Protein AF-A0A520RBL8-F1 (afdb_monomer_lite)

pLDDT: mean 83.92, std 12.26, range [58.19, 95.94]

Radius of gyration: 16.7 Å; chains: 1; bounding box: 46×26×43 Å

Secondary structure (DSSP, 8-state):
--HHHHHHHHHHHHHHHHHH-TT----HHHHHHHHHHHHHHHHTTGGGSS--TT----PPPPPHHHHHHHHHHHHHHHHHHHTHHHHHHHHHTT-SS---

Structure (mmCIF, N/CA/C/O backbone):
data_AF-A0A520RBL8-F1
#
_entry.id   AF-A0A520RBL8-F1
#
loop_
_atom_site.group_PDB
_atom_site.id
_atom_site.type_symbol
_atom_site.label_atom_id
_atom_site.label_alt_id
_atom_site.label_comp_id
_atom_site.label_asym_id
_atom_site.label_entity_id
_atom_site.label_seq_id
_atom_site.pdbx_PDB_ins_code
_atom_site.Cartn_x
_atom_site.Cartn_y
_atom_site.Cartn_z
_atom_site.occupancy
_atom_site.B_iso_or_equiv
_atom_site.auth_seq_id
_atom_site.auth_comp_id
_atom_site.auth_asym_id
_atom_site.auth_atom_id
_atom_site.pdbx_PDB_model_num
ATOM 1 N N . MET A 1 1 ? -1.452 -12.370 -15.753 1.00 62.81 1 MET A N 1
ATOM 2 C CA . MET A 1 1 ? -2.515 -11.947 -14.810 1.00 62.81 1 MET A CA 1
ATOM 3 C C . MET A 1 1 ? -3.236 -10.730 -15.384 1.00 62.81 1 MET A C 1
ATOM 5 O O . MET A 1 1 ? -2.686 -10.095 -16.270 1.00 62.81 1 MET A O 1
ATOM 9 N N . GLY A 1 2 ? -4.463 -10.420 -14.952 1.00 85.56 2 GLY A N 1
ATOM 10 C CA . GLY A 1 2 ? -5.177 -9.230 -15.439 1.00 85.56 2 GLY A CA 1
ATOM 11 C C . GLY A 1 2 ? -4.605 -7.930 -14.860 1.00 85.56 2 GLY A C 1
ATOM 12 O O . GLY A 1 2 ? -4.272 -7.892 -13.678 1.00 85.56 2 GLY A O 1
ATOM 13 N N . LEU A 1 3 ? -4.566 -6.863 -15.665 1.00 89.75 3 LEU A N 1
ATOM 14 C CA . LEU A 1 3 ? -3.964 -5.559 -15.332 1.00 89.75 3 LEU A CA 1
ATOM 15 C C . LEU A 1 3 ? -4.390 -5.004 -13.960 1.00 89.75 3 LEU A C 1
ATOM 17 O O . LEU A 1 3 ? -3.561 -4.566 -13.171 1.00 89.75 3 LEU A O 1
ATOM 21 N N . ARG A 1 4 ? -5.686 -5.087 -13.630 1.00 91.12 4 ARG A N 1
ATOM 22 C CA . ARG A 1 4 ? -6.218 -4.595 -12.345 1.00 91.12 4 ARG A CA 1
ATOM 23 C C . ARG A 1 4 ? -5.780 -5.422 -11.142 1.00 91.12 4 ARG A C 1
ATOM 25 O O . ARG A 1 4 ? -5.706 -4.890 -10.042 1.00 91.12 4 ARG A O 1
ATOM 32 N N . ARG A 1 5 ? -5.566 -6.727 -11.321 1.00 93.12 5 ARG A N 1
ATOM 33 C CA . ARG A 1 5 ? -5.119 -7.600 -10.230 1.00 93.12 5 ARG A CA 1
ATOM 34 C C . ARG A 1 5 ? -3.691 -7.238 -9.845 1.00 93.12 5 ARG A C 1
ATOM 36 O O . ARG A 1 5 ? -3.432 -6.970 -8.682 1.00 93.12 5 ARG A O 1
ATOM 43 N N . GLU A 1 6 ? -2.826 -7.143 -10.843 1.00 92.00 6 GLU A N 1
ATOM 44 C CA . GLU A 1 6 ? -1.425 -6.768 -10.677 1.00 92.00 6 GLU A CA 1
ATOM 45 C C . GLU A 1 6 ? -1.275 -5.371 -10.066 1.00 92.00 6 GLU A C 1
ATOM 47 O O . GLU A 1 6 ? -0.554 -5.200 -9.091 1.00 92.00 6 GLU A O 1
ATOM 52 N N . ALA A 1 7 ? -2.045 -4.387 -10.538 1.00 93.62 7 ALA A N 1
ATOM 53 C CA . ALA A 1 7 ? -2.008 -3.044 -9.965 1.00 93.62 7 ALA A CA 1
ATOM 54 C C . ALA A 1 7 ? -2.451 -2.998 -8.486 1.00 93.62 7 ALA A C 1
ATOM 56 O O . ALA A 1 7 ? -1.873 -2.256 -7.695 1.00 93.62 7 ALA A O 1
ATOM 57 N N . ARG A 1 8 ? -3.427 -3.823 -8.075 1.00 95.69 8 ARG A N 1
ATOM 58 C CA . ARG A 1 8 ? -3.796 -3.960 -6.651 1.00 95.69 8 ARG A CA 1
ATOM 59 C C . ARG A 1 8 ? -2.696 -4.626 -5.833 1.00 95.69 8 ARG A C 1
ATOM 61 O O . ARG A 1 8 ? -2.437 -4.188 -4.720 1.00 95.69 8 ARG A O 1
ATOM 68 N N . GLU A 1 9 ? -2.062 -5.667 -6.367 1.00 95.25 9 GLU A N 1
ATOM 69 C CA . GLU A 1 9 ? -0.943 -6.344 -5.702 1.00 95.25 9 GLU A CA 1
ATOM 70 C C . GLU A 1 9 ? 0.224 -5.364 -5.476 1.00 95.25 9 GLU A C 1
ATOM 72 O O . GLU A 1 9 ? 0.728 -5.274 -4.358 1.00 95.25 9 GLU A O 1
ATOM 77 N N . ARG A 1 10 ? 0.571 -4.543 -6.481 1.00 94.31 10 ARG A N 1
ATOM 78 C CA . ARG A 1 10 ? 1.574 -3.467 -6.350 1.00 94.31 10 ARG A CA 1
ATOM 79 C C . ARG A 1 10 ? 1.177 -2.419 -5.308 1.00 94.31 10 ARG A C 1
ATOM 81 O O . ARG A 1 10 ? 2.007 -2.028 -4.494 1.00 94.31 10 ARG A O 1
ATOM 88 N N . ALA A 1 11 ? -0.088 -2.000 -5.287 1.00 95.44 11 ALA A N 1
ATOM 89 C CA . ALA A 1 11 ? -0.572 -1.042 -4.295 1.00 95.44 11 ALA A CA 1
ATOM 90 C C . ALA A 1 11 ? -0.453 -1.571 -2.857 1.00 95.44 11 ALA A C 1
ATOM 92 O O . ALA A 1 11 ? -0.015 -0.842 -1.972 1.00 95.44 11 ALA A O 1
ATOM 93 N N . VAL A 1 12 ? -0.789 -2.844 -2.623 1.00 95.94 12 VAL A N 1
ATOM 94 C CA . VAL A 1 12 ? -0.640 -3.479 -1.302 1.00 95.94 12 VAL A CA 1
ATOM 95 C C . VAL A 1 12 ? 0.832 -3.576 -0.897 1.00 95.94 12 VAL A C 1
ATOM 97 O O . VAL A 1 12 ? 1.161 -3.263 0.244 1.00 95.94 12 VAL A O 1
ATOM 100 N N . GLN A 1 13 ? 1.719 -3.954 -1.825 1.00 94.44 13 GLN A N 1
ATOM 101 C CA . GLN A 1 13 ? 3.167 -3.998 -1.581 1.00 94.44 13 GLN A CA 1
ATOM 102 C C . GLN A 1 13 ? 3.706 -2.628 -1.148 1.00 94.44 13 GLN A C 1
ATOM 104 O O . GLN A 1 13 ? 4.408 -2.540 -0.141 1.00 94.44 13 GLN A O 1
ATOM 109 N N . PHE A 1 14 ? 3.323 -1.562 -1.859 1.00 94.19 14 PHE A N 1
ATOM 110 C CA . PHE A 1 14 ? 3.723 -0.202 -1.508 1.00 94.19 14 PHE A CA 1
ATOM 111 C C . PHE A 1 14 ? 3.196 0.220 -0.133 1.00 94.19 14 PHE A C 1
ATOM 113 O O . PHE A 1 14 ? 3.972 0.688 0.693 1.00 94.19 14 PHE A O 1
ATOM 120 N N . LEU A 1 15 ? 1.896 0.041 0.133 1.00 93.25 15 LEU A N 1
ATOM 121 C CA . LEU A 1 15 ? 1.285 0.445 1.405 1.00 93.25 15 LEU A CA 1
ATOM 122 C C . LEU A 1 15 ? 1.926 -0.268 2.599 1.00 93.25 15 LEU A C 1
ATOM 124 O O . LEU A 1 15 ? 2.161 0.362 3.624 1.00 93.25 15 LEU A O 1
ATOM 128 N N . PHE A 1 16 ? 2.258 -1.552 2.451 1.00 93.06 16 PHE A N 1
ATOM 129 C CA . PHE A 1 16 ? 2.962 -2.315 3.478 1.00 93.06 16 PHE A CA 1
ATOM 130 C C . PHE A 1 16 ? 4.367 -1.762 3.747 1.00 93.06 16 PHE A C 1
ATOM 132 O O . PHE A 1 16 ? 4.726 -1.514 4.895 1.00 93.06 16 PHE A O 1
ATOM 139 N N . GLN A 1 17 ? 5.157 -1.522 2.694 1.00 90.75 17 GLN A N 1
ATOM 140 C CA . GLN A 1 17 ? 6.482 -0.915 2.840 1.00 90.75 17 GLN A CA 1
ATOM 141 C C . GLN A 1 17 ? 6.391 0.479 3.474 1.00 90.75 17 GLN A C 1
ATOM 143 O O . GLN A 1 17 ? 7.217 0.818 4.319 1.00 90.75 17 GLN A O 1
ATOM 148 N N . TYR A 1 18 ? 5.404 1.278 3.069 1.00 89.50 18 TYR A N 1
ATOM 149 C CA . TYR A 1 18 ? 5.194 2.630 3.576 1.00 89.50 18 TYR A CA 1
ATOM 150 C C . TYR A 1 18 ? 4.850 2.633 5.072 1.00 89.50 18 TYR A C 1
ATOM 152 O O . TYR A 1 18 ? 5.384 3.443 5.822 1.00 89.50 18 TYR A O 1
ATOM 160 N N . ASP A 1 19 ? 4.020 1.692 5.525 1.00 89.00 19 ASP A N 1
ATOM 161 C CA . ASP A 1 19 ? 3.631 1.569 6.934 1.00 89.00 19 ASP A CA 1
ATOM 162 C C . ASP A 1 19 ? 4.788 1.082 7.828 1.00 89.00 19 ASP A C 1
ATOM 164 O O . ASP A 1 19 ? 4.953 1.558 8.949 1.00 89.00 19 ASP A O 1
ATOM 168 N N . LEU A 1 20 ? 5.650 0.193 7.315 1.00 89.56 20 LEU A N 1
ATOM 169 C CA . LEU A 1 20 ? 6.833 -0.296 8.038 1.00 89.56 20 LEU A CA 1
ATOM 170 C C . LEU A 1 20 ? 7.988 0.712 8.125 1.00 89.56 20 LEU A C 1
ATOM 172 O O . LEU A 1 20 ? 8.887 0.528 8.945 1.00 89.56 20 LEU A O 1
ATOM 176 N N . ASN A 1 21 ? 7.982 1.765 7.302 1.00 84.88 21 ASN A N 1
ATOM 177 C CA . ASN A 1 21 ? 9.039 2.779 7.264 1.00 84.88 21 ASN A CA 1
ATOM 178 C C . ASN A 1 21 ? 8.499 4.183 7.611 1.00 84.88 21 ASN A C 1
ATOM 180 O O . ASN A 1 21 ? 8.606 5.100 6.796 1.00 84.88 21 ASN A O 1
ATOM 184 N N . PRO A 1 22 ? 7.954 4.398 8.827 1.00 71.50 22 PRO A N 1
ATOM 185 C CA . PRO A 1 22 ? 7.292 5.652 9.199 1.00 71.50 22 PRO A CA 1
ATOM 186 C C . PRO A 1 22 ? 8.255 6.838 9.399 1.00 71.50 22 PRO A C 1
ATOM 188 O O . PRO A 1 22 ? 7.812 7.980 9.461 1.00 71.50 22 PRO A O 1
ATOM 191 N N . GLY A 1 23 ? 9.562 6.579 9.543 1.00 60.75 23 GLY A N 1
ATOM 192 C CA . GLY A 1 23 ? 10.583 7.586 9.865 1.00 60.75 23 GLY A CA 1
ATOM 193 C C . GLY A 1 23 ? 11.130 8.373 8.671 1.00 60.75 23 GLY A C 1
ATOM 194 O O . GLY A 1 23 ? 11.869 9.334 8.870 1.00 60.75 23 GLY A O 1
ATOM 195 N N . GLU A 1 24 ? 10.781 7.996 7.441 1.00 58.19 24 GLU A N 1
ATOM 196 C CA . GLU A 1 24 ? 11.103 8.798 6.265 1.00 58.19 24 GLU A CA 1
ATOM 197 C C . GLU A 1 24 ? 9.894 9.653 5.890 1.00 58.19 24 GLU A C 1
ATOM 199 O O . GLU A 1 24 ? 9.086 9.292 5.037 1.00 58.19 24 GLU A O 1
ATOM 204 N N . GLU A 1 25 ? 9.778 10.828 6.512 1.00 62.53 25 GLU A N 1
ATOM 205 C CA . GLU A 1 25 ? 8.959 11.913 5.971 1.00 62.53 25 GLU A CA 1
ATOM 206 C C . GLU A 1 25 ? 9.630 12.405 4.677 1.00 62.53 25 GLU A C 1
ATOM 208 O O . GLU A 1 25 ? 10.371 13.385 4.634 1.00 62.53 25 GLU A O 1
ATOM 213 N N . LYS A 1 26 ? 9.464 11.625 3.612 1.00 63.44 26 LYS A N 1
ATOM 214 C CA . LYS A 1 26 ? 9.946 11.914 2.270 1.00 63.44 26 LYS A CA 1
ATOM 215 C C . LYS A 1 26 ? 8.762 11.745 1.340 1.00 63.44 26 LYS A C 1
ATOM 217 O O . LYS A 1 26 ? 8.091 10.719 1.343 1.00 63.44 26 LYS A O 1
ATOM 222 N N . ASP A 1 27 ? 8.482 12.825 0.629 1.00 82.19 27 ASP A N 1
ATOM 223 C CA . ASP A 1 27 ? 7.481 12.993 -0.417 1.00 82.19 27 ASP A CA 1
ATOM 224 C C . ASP A 1 27 ? 6.946 11.671 -1.012 1.00 82.19 27 ASP A C 1
ATOM 226 O O . ASP A 1 27 ? 7.702 10.851 -1.542 1.00 82.19 27 ASP A O 1
ATOM 230 N N . LEU A 1 28 ? 5.620 11.481 -0.962 1.00 86.00 28 LEU A N 1
ATOM 231 C CA . LEU A 1 28 ? 4.930 10.334 -1.562 1.00 86.00 28 LEU A CA 1
ATOM 232 C C . LEU A 1 28 ? 5.371 10.109 -3.016 1.00 86.00 28 LEU A C 1
ATOM 234 O O . LEU A 1 28 ? 5.517 8.964 -3.440 1.00 86.00 28 LEU A O 1
ATOM 238 N N . ALA A 1 29 ? 5.626 11.181 -3.771 1.00 87.06 29 ALA A N 1
ATOM 239 C CA . ALA A 1 29 ? 6.106 11.087 -5.143 1.00 87.06 29 ALA A CA 1
ATOM 240 C C . ALA A 1 29 ? 7.510 10.468 -5.229 1.00 87.06 29 ALA A C 1
ATOM 242 O O . ALA A 1 29 ? 7.765 9.644 -6.110 1.00 87.06 29 ALA A O 1
ATOM 243 N N . VAL A 1 30 ? 8.412 10.816 -4.308 1.00 88.19 30 VAL A N 1
ATOM 244 C CA . VAL A 1 30 ? 9.765 10.243 -4.233 1.00 88.19 30 VAL A CA 1
ATOM 245 C C . VAL A 1 30 ? 9.688 8.756 -3.894 1.00 88.19 30 VAL A C 1
ATOM 247 O O . VAL A 1 30 ? 10.276 7.941 -4.607 1.00 88.19 30 VAL A O 1
ATOM 250 N N . ASN A 1 31 ? 8.887 8.387 -2.893 1.00 89.12 31 ASN A N 1
ATOM 251 C CA . ASN A 1 31 ? 8.708 6.990 -2.492 1.00 89.12 31 ASN A CA 1
ATOM 252 C C . ASN A 1 31 ? 8.090 6.138 -3.606 1.00 89.12 31 ASN A C 1
ATOM 254 O O . ASN A 1 31 ? 8.547 5.023 -3.858 1.00 89.12 31 ASN A O 1
ATOM 258 N N . LEU A 1 32 ? 7.086 6.662 -4.316 1.00 91.38 32 LEU A N 1
ATOM 259 C CA . LEU A 1 32 ? 6.496 5.983 -5.471 1.00 91.38 32 LEU A CA 1
ATOM 260 C C . LEU A 1 32 ? 7.527 5.786 -6.587 1.00 91.38 32 LEU A C 1
ATOM 262 O O . LEU A 1 32 ? 7.640 4.691 -7.134 1.00 91.38 32 LEU A O 1
ATOM 266 N N . ASN A 1 33 ? 8.313 6.815 -6.914 1.00 91.12 33 ASN A N 1
ATOM 267 C CA . ASN A 1 33 ? 9.353 6.706 -7.938 1.00 91.12 33 ASN A CA 1
ATOM 268 C C . ASN A 1 33 ? 10.410 5.656 -7.578 1.00 91.12 33 ASN A C 1
ATOM 270 O O . ASN A 1 33 ? 10.770 4.842 -8.432 1.00 91.12 33 ASN A O 1
ATOM 274 N N . GLN A 1 34 ? 10.866 5.642 -6.325 1.00 89.06 34 GLN A N 1
ATOM 275 C CA . GLN A 1 34 ? 11.813 4.644 -5.838 1.00 89.06 34 GLN A CA 1
ATOM 276 C C . GLN A 1 34 ? 11.213 3.234 -5.887 1.00 89.06 34 GLN A C 1
ATOM 278 O O . GLN A 1 34 ? 11.855 2.319 -6.395 1.00 89.06 34 GLN A O 1
ATOM 283 N N . PHE A 1 35 ? 9.966 3.062 -5.444 1.00 91.44 35 PHE A N 1
ATOM 284 C CA . PHE A 1 35 ? 9.253 1.786 -5.505 1.00 91.44 35 PHE A CA 1
ATOM 285 C C . PHE A 1 35 ? 9.180 1.228 -6.935 1.00 91.44 35 PHE A C 1
ATOM 287 O O . PHE A 1 35 ? 9.549 0.077 -7.174 1.00 91.44 35 PHE A O 1
ATOM 294 N N . TRP A 1 36 ? 8.775 2.049 -7.911 1.00 91.25 36 TRP A N 1
ATOM 295 C CA . TRP A 1 36 ? 8.717 1.629 -9.314 1.00 91.25 36 TRP A CA 1
ATOM 296 C C . TRP A 1 36 ? 10.101 1.35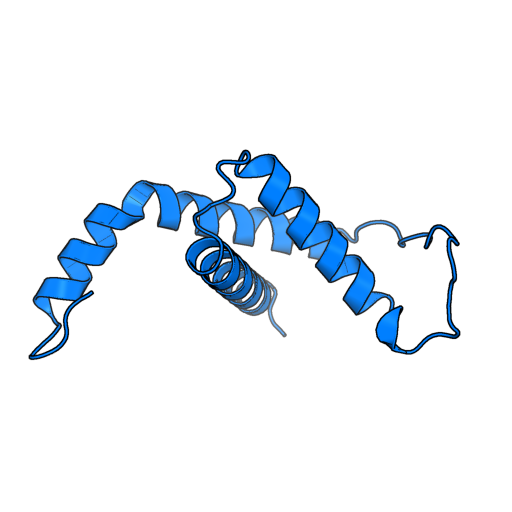9 -9.908 1.00 91.25 36 TRP A C 1
ATOM 298 O O . TRP A 1 36 ? 10.239 0.483 -10.759 1.00 91.25 36 TRP A O 1
ATOM 308 N N . HIS A 1 37 ? 11.132 2.094 -9.487 1.00 88.75 37 HIS A N 1
ATOM 309 C CA . HIS A 1 37 ? 12.504 1.828 -9.913 1.00 88.75 37 HIS A CA 1
ATOM 310 C C . HIS A 1 37 ? 12.988 0.461 -9.410 1.00 88.75 37 HIS A C 1
ATOM 312 O O . HIS A 1 37 ? 13.414 -0.359 -10.220 1.00 88.75 37 HIS A O 1
ATOM 318 N N . THR A 1 38 ? 12.825 0.172 -8.116 1.00 86.62 38 THR A N 1
ATOM 319 C CA . THR A 1 38 ? 13.189 -1.123 -7.519 1.00 86.62 38 THR A CA 1
ATOM 320 C C . THR A 1 38 ? 12.412 -2.280 -8.145 1.00 86.62 38 THR A C 1
ATOM 322 O O . THR A 1 38 ? 12.987 -3.330 -8.419 1.00 86.62 38 THR A O 1
ATOM 325 N N . HIS A 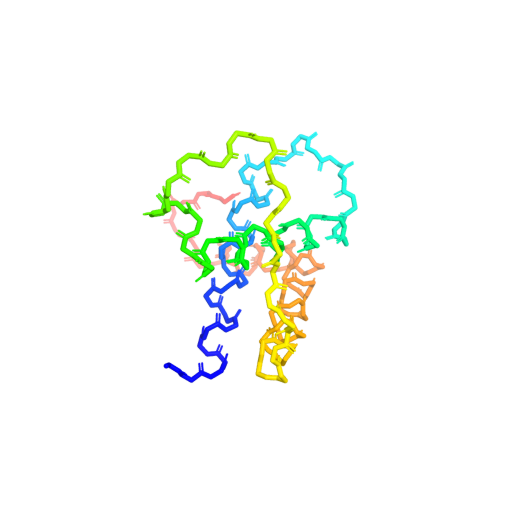1 39 ? 11.120 -2.097 -8.439 1.00 86.06 39 HIS A N 1
ATOM 326 C CA . HIS A 1 39 ? 10.337 -3.129 -9.119 1.00 86.06 39 HIS A CA 1
ATOM 327 C C . HIS A 1 39 ? 10.857 -3.442 -10.518 1.00 86.06 39 HIS A C 1
ATOM 329 O O . HIS A 1 39 ? 11.021 -4.616 -10.845 1.00 86.06 39 HIS A O 1
ATOM 335 N N . ARG A 1 40 ? 11.172 -2.416 -11.317 1.00 84.75 40 ARG A N 1
ATOM 336 C CA . ARG A 1 40 ? 11.750 -2.630 -12.649 1.00 84.75 40 ARG A CA 1
ATOM 337 C C . ARG A 1 40 ? 13.131 -3.289 -12.569 1.00 84.75 40 ARG A C 1
ATOM 339 O O . ARG A 1 40 ? 13.456 -4.122 -13.408 1.00 84.75 40 ARG A O 1
ATOM 346 N N . LEU A 1 41 ? 13.915 -2.967 -11.538 1.00 82.12 41 LEU A N 1
ATOM 347 C CA . LEU A 1 41 ? 15.209 -3.601 -11.274 1.00 82.12 41 LEU A CA 1
ATOM 348 C C . LEU A 1 41 ? 15.077 -5.093 -10.929 1.00 82.12 41 LEU A C 1
ATOM 350 O O . LEU A 1 41 ? 15.870 -5.914 -11.376 1.00 82.12 41 LEU A O 1
ATOM 354 N N . SER A 1 42 ? 14.067 -5.458 -10.141 1.00 80.94 42 SER A N 1
ATOM 355 C CA . SER A 1 42 ? 13.784 -6.860 -9.820 1.00 80.94 42 SER A CA 1
ATOM 356 C C . SER A 1 42 ? 13.287 -7.625 -11.054 1.00 80.94 42 SER A C 1
ATOM 358 O O . SER A 1 42 ? 13.738 -8.738 -11.328 1.00 80.94 42 SER A O 1
ATOM 360 N N . GLU A 1 43 ? 12.412 -7.008 -11.855 1.00 78.81 43 GLU A N 1
ATOM 361 C CA . GLU A 1 43 ? 11.869 -7.595 -13.088 1.00 78.81 43 GLU A CA 1
ATOM 362 C C . GLU A 1 43 ? 12.924 -7.785 -14.185 1.00 78.81 43 GLU A C 1
ATOM 364 O O . GLU A 1 43 ? 12.831 -8.748 -14.947 1.00 78.81 43 GLU A O 1
ATOM 369 N N . SER A 1 44 ? 13.961 -6.940 -14.231 1.00 73.12 44 SER A N 1
ATOM 370 C CA . SER A 1 44 ? 15.093 -7.130 -15.147 1.00 73.12 44 SER A CA 1
ATOM 371 C C . SER A 1 44 ? 15.949 -8.355 -14.801 1.00 73.12 44 SER A C 1
ATOM 373 O O . SER A 1 44 ? 16.803 -8.757 -15.589 1.00 73.12 44 SER A O 1
ATOM 375 N N . GLY A 1 45 ? 15.718 -8.983 -13.642 1.00 69.44 45 GLY A N 1
ATOM 376 C CA . GLY A 1 45 ? 16.479 -10.140 -13.191 1.00 69.44 45 GLY A CA 1
ATOM 377 C C . GLY A 1 45 ? 17.872 -9.780 -12.683 1.00 69.44 45 GLY A C 1
ATOM 378 O O . GLY A 1 45 ? 18.714 -10.673 -12.600 1.00 69.44 45 GLY A O 1
ATOM 379 N N . TYR A 1 46 ? 18.109 -8.513 -12.312 1.00 66.00 46 TYR A N 1
ATOM 380 C CA . TYR A 1 46 ? 19.368 -8.054 -11.715 1.00 66.00 46 TYR A CA 1
ATOM 381 C C . TYR A 1 46 ? 19.848 -8.976 -10.582 1.00 66.00 46 TYR A C 1
ATOM 383 O O . TYR A 1 46 ? 21.021 -9.327 -10.514 1.00 66.00 46 TYR A O 1
ATOM 391 N N . GLU A 1 47 ? 18.923 -9.456 -9.748 1.00 60.81 47 GLU A N 1
ATOM 392 C CA . GLU A 1 47 ? 19.211 -10.356 -8.623 1.00 60.81 47 GLU A CA 1
ATOM 393 C C . GLU A 1 47 ? 19.759 -11.735 -9.042 1.00 60.81 47 GLU A C 1
ATOM 395 O O . GLU A 1 47 ? 20.358 -12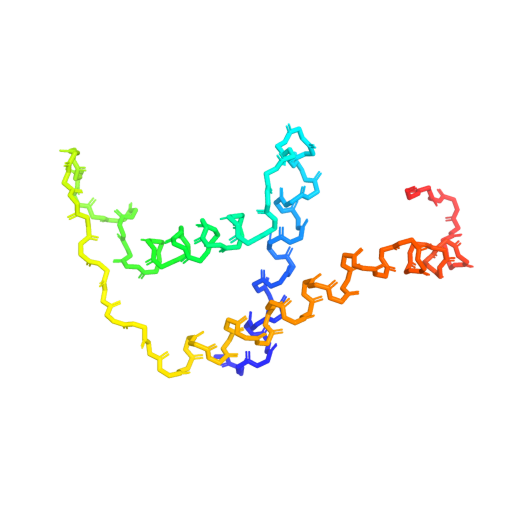.434 -8.229 1.00 60.81 47 GLU A O 1
ATOM 400 N N . LYS A 1 48 ? 19.549 -12.146 -10.299 1.00 63.31 48 LYS A N 1
ATOM 401 C CA . LYS A 1 48 ? 20.009 -13.428 -10.862 1.00 63.31 48 LYS A CA 1
ATOM 402 C C . LYS A 1 48 ? 21.220 -13.281 -11.790 1.00 63.31 48 LYS A C 1
ATOM 404 O O . LYS A 1 48 ? 21.704 -14.291 -12.301 1.00 63.31 48 LYS A O 1
ATOM 409 N N . GLY A 1 49 ? 21.673 -12.054 -12.048 1.00 62.56 49 GLY A N 1
ATOM 410 C CA . GLY A 1 49 ? 22.809 -11.758 -12.918 1.00 62.56 49 GLY A CA 1
ATOM 411 C C . GLY A 1 49 ? 24.165 -11.912 -12.223 1.00 62.56 49 GLY A C 1
ATOM 412 O O . GLY A 1 49 ? 24.256 -12.094 -11.009 1.00 62.56 49 GLY A O 1
ATOM 413 N N . ASN A 1 50 ? 25.246 -11.815 -13.003 1.00 58.66 50 ASN A N 1
ATOM 414 C CA . ASN A 1 50 ? 26.595 -11.678 -12.449 1.00 58.66 50 ASN A CA 1
ATOM 415 C C . ASN A 1 50 ? 26.698 -10.377 -11.637 1.00 58.66 50 ASN A C 1
ATOM 417 O O . ASN A 1 50 ? 26.050 -9.391 -11.972 1.00 58.66 50 ASN A O 1
ATOM 421 N N . ALA A 1 51 ? 27.531 -10.362 -10.592 1.00 64.06 51 ALA A N 1
ATOM 422 C CA . ALA A 1 51 ? 27.673 -9.201 -9.717 1.00 64.06 51 ALA A CA 1
ATOM 423 C C . ALA A 1 51 ? 28.091 -7.939 -10.497 1.00 64.06 51 ALA A C 1
ATOM 425 O O . ALA A 1 51 ? 29.236 -7.805 -10.933 1.00 64.06 51 ALA A O 1
ATOM 426 N N . THR A 1 52 ? 27.156 -7.003 -10.642 1.00 60.22 52 THR A N 1
ATOM 427 C CA . THR A 1 52 ? 27.352 -5.701 -11.291 1.00 60.22 52 THR A CA 1
ATOM 428 C C . THR A 1 52 ? 27.844 -4.689 -10.254 1.00 60.22 52 THR A C 1
ATOM 430 O O . THR A 1 52 ? 27.103 -3.833 -9.780 1.00 60.22 52 THR A O 1
ATOM 433 N N . TRP A 1 53 ? 29.103 -4.817 -9.826 1.00 60.72 53 TRP A N 1
ATOM 434 C CA . TRP A 1 53 ? 29.710 -3.875 -8.880 1.00 60.72 53 TRP A CA 1
ATOM 435 C C . TRP A 1 53 ? 29.852 -2.485 -9.514 1.00 60.72 53 TRP A C 1
ATOM 437 O O . TRP A 1 53 ? 30.758 -2.254 -10.310 1.00 60.72 53 TRP A O 1
ATOM 447 N N . GLY A 1 54 ? 28.955 -1.562 -9.158 1.00 60.31 54 GLY A N 1
ATOM 448 C CA . GLY A 1 54 ? 29.005 -0.163 -9.601 1.00 60.31 54 GLY A CA 1
ATOM 449 C C . GLY A 1 54 ? 28.633 0.075 -11.069 1.00 60.31 54 GLY A C 1
ATOM 450 O O . GLY A 1 54 ? 28.842 1.179 -11.562 1.00 60.31 54 GLY A O 1
ATOM 451 N N . GLY A 1 55 ? 28.101 -0.933 -11.768 1.00 60.84 55 GLY A N 1
ATOM 452 C CA . GLY A 1 55 ? 27.601 -0.787 -13.135 1.00 60.84 55 GLY A CA 1
ATOM 453 C C . GLY A 1 55 ? 26.159 -0.286 -13.145 1.00 60.84 55 GLY A C 1
ATOM 454 O O . GLY A 1 55 ? 25.306 -0.847 -12.457 1.00 60.84 55 GLY A O 1
ATOM 455 N N . GLU A 1 56 ? 25.887 0.761 -13.919 1.00 60.81 56 GLU A N 1
ATOM 456 C CA . GLU A 1 56 ? 24.533 1.266 -14.147 1.00 60.81 56 GLU A CA 1
ATOM 457 C C . GLU A 1 56 ? 23.741 0.226 -14.955 1.00 60.81 56 GLU A C 1
ATOM 459 O O . GLU A 1 56 ? 24.193 -0.235 -16.004 1.00 60.81 56 GLU A O 1
ATOM 464 N N . ILE A 1 57 ? 22.588 -0.209 -14.442 1.00 66.12 57 ILE A N 1
ATOM 465 C CA . ILE A 1 57 ? 21.754 -1.203 -15.127 1.00 66.12 57 ILE A CA 1
ATOM 466 C C . ILE A 1 57 ? 20.818 -0.446 -16.056 1.00 66.12 57 ILE A C 1
ATOM 468 O O . ILE A 1 57 ? 19.917 0.258 -15.596 1.00 66.12 57 ILE A O 1
ATOM 472 N N . GLU A 1 58 ? 21.024 -0.601 -17.361 1.00 64.94 58 GLU A N 1
ATOM 473 C CA . GLU A 1 58 ? 20.108 -0.065 -18.362 1.00 64.94 58 GLU A CA 1
ATOM 474 C C . GLU A 1 58 ? 18.764 -0.796 -18.260 1.00 64.94 58 GLU A C 1
ATOM 476 O O . GLU A 1 58 ? 18.622 -1.972 -18.599 1.00 64.94 58 GLU A O 1
ATOM 481 N N . LEU A 1 59 ? 17.766 -0.096 -17.727 1.00 66.06 59 LEU A N 1
ATOM 482 C CA . LEU A 1 59 ? 16.391 -0.573 -17.659 1.00 66.06 59 LEU A CA 1
ATOM 483 C C . LEU A 1 59 ? 15.739 -0.370 -19.029 1.00 66.06 59 LEU A C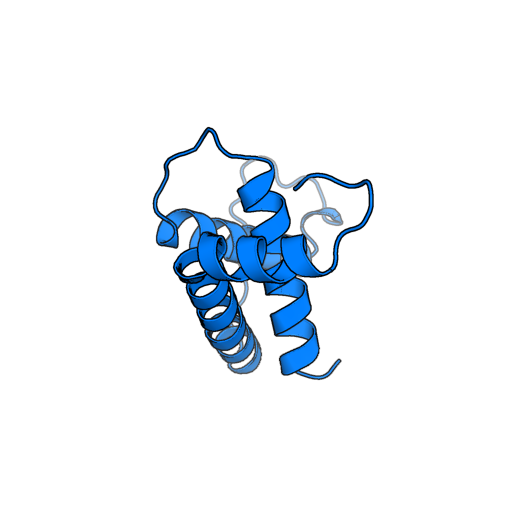 1
ATOM 485 O O . LEU A 1 59 ? 15.841 0.712 -19.604 1.00 66.06 59 LEU A O 1
ATOM 489 N N . SER A 1 60 ? 15.041 -1.386 -19.537 1.00 67.31 60 SER A N 1
ATOM 490 C CA . SER A 1 60 ? 14.272 -1.260 -20.778 1.00 67.31 60 SER A CA 1
ATOM 491 C C . SER A 1 60 ? 13.163 -0.211 -20.653 1.00 67.31 60 SER A C 1
ATOM 493 O O . SER A 1 60 ? 12.637 0.027 -19.559 1.00 67.31 60 SER A O 1
ATOM 495 N N . ASP A 1 61 ? 12.759 0.367 -21.785 1.00 67.56 61 ASP A N 1
ATOM 496 C CA . ASP A 1 61 ? 11.665 1.335 -21.840 1.00 67.56 61 ASP A CA 1
ATOM 497 C C . ASP A 1 61 ? 10.367 0.778 -21.232 1.00 67.56 61 ASP A C 1
ATOM 499 O O . ASP A 1 61 ? 10.007 -0.388 -21.406 1.00 67.56 61 ASP A O 1
ATOM 503 N N . THR A 1 62 ? 9.650 1.640 -20.505 1.00 69.81 62 THR A N 1
ATOM 504 C CA . THR A 1 62 ? 8.352 1.323 -19.894 1.00 69.81 62 THR A CA 1
ATOM 505 C C . THR A 1 62 ? 7.342 0.943 -20.976 1.00 69.81 62 THR A C 1
ATOM 507 O O . THR A 1 62 ? 7.039 1.747 -21.861 1.00 69.81 62 THR A O 1
ATOM 510 N N . THR A 1 63 ? 6.741 -0.244 -20.869 1.00 82.25 63 THR A N 1
ATOM 511 C CA . THR A 1 63 ? 5.665 -0.647 -21.782 1.00 82.25 63 THR A CA 1
ATOM 512 C C . THR A 1 63 ? 4.386 0.133 -21.458 1.00 82.25 63 THR A C 1
ATOM 514 O O . THR A 1 63 ? 4.118 0.479 -20.306 1.00 82.25 63 THR A O 1
ATOM 517 N N . THR A 1 64 ? 3.508 0.349 -22.445 1.00 85.94 64 THR A N 1
ATOM 518 C CA . THR A 1 64 ? 2.174 0.958 -22.238 1.00 85.94 64 THR A CA 1
ATOM 519 C C . THR A 1 64 ? 1.362 0.259 -21.137 1.00 85.94 64 THR A C 1
ATOM 521 O O . THR A 1 64 ? 0.622 0.901 -20.385 1.00 85.94 64 THR A O 1
ATOM 524 N N . ARG A 1 65 ? 1.513 -1.065 -21.009 1.00 85.69 65 ARG A N 1
ATOM 525 C CA . ARG A 1 65 ? 0.898 -1.859 -19.940 1.00 85.69 65 ARG A CA 1
ATOM 526 C C . ARG A 1 65 ? 1.404 -1.442 -18.558 1.00 85.69 65 ARG A C 1
ATOM 528 O O . ARG A 1 65 ? 0.584 -1.242 -17.666 1.00 85.69 65 ARG A O 1
ATOM 535 N N . ASP A 1 66 ? 2.710 -1.277 -18.397 1.00 86.19 66 ASP A N 1
ATOM 536 C CA . ASP A 1 66 ? 3.340 -0.955 -17.112 1.00 86.19 66 ASP A CA 1
ATOM 537 C C . ASP A 1 66 ? 2.961 0.460 -16.672 1.00 86.19 66 ASP A C 1
ATOM 539 O O . ASP A 1 66 ? 2.607 0.682 -15.516 1.00 86.19 66 ASP A O 1
ATOM 543 N N . ALA A 1 67 ? 2.901 1.400 -17.622 1.00 89.56 67 ALA A N 1
ATOM 544 C CA . ALA A 1 67 ? 2.367 2.738 -17.381 1.00 89.56 67 ALA A CA 1
ATOM 545 C C . ALA A 1 67 ? 0.910 2.695 -16.881 1.00 89.56 67 ALA A C 1
ATOM 547 O O . ALA A 1 67 ? 0.551 3.388 -15.931 1.00 89.56 67 ALA A O 1
ATOM 548 N N . SER A 1 68 ? 0.074 1.838 -17.472 1.00 91.31 68 SER A N 1
ATOM 549 C CA . SER A 1 68 ? -1.331 1.683 -17.069 1.00 91.31 68 SER A CA 1
ATOM 550 C C . SER A 1 68 ? -1.478 1.063 -15.672 1.00 91.31 68 SER A C 1
ATOM 552 O O . SER A 1 68 ? -2.341 1.476 -14.896 1.00 91.31 68 SER A O 1
ATOM 554 N N . ILE A 1 69 ? -0.632 0.082 -15.338 1.00 92.38 69 ILE A N 1
ATOM 555 C CA . ILE A 1 69 ? -0.556 -0.513 -13.995 1.00 92.38 69 ILE A CA 1
ATOM 556 C C . ILE A 1 69 ? -0.163 0.558 -12.982 1.00 92.38 69 ILE A C 1
ATOM 558 O O . ILE A 1 69 ? -0.805 0.674 -11.939 1.00 92.38 69 ILE A O 1
ATOM 562 N N . ARG A 1 70 ? 0.856 1.354 -13.317 1.00 93.31 70 ARG A N 1
ATOM 563 C CA . ARG A 1 70 ? 1.366 2.427 -12.473 1.00 93.31 70 ARG A CA 1
ATOM 564 C C . ARG A 1 70 ? 0.295 3.459 -12.146 1.00 93.31 70 ARG A C 1
ATOM 566 O O . ARG A 1 70 ? 0.063 3.711 -10.971 1.00 93.31 70 ARG A O 1
ATOM 573 N N . VAL A 1 71 ? -0.401 3.984 -13.155 1.00 94.38 71 VAL A N 1
ATOM 574 C CA . VAL A 1 71 ? -1.484 4.963 -12.952 1.00 94.38 71 VAL A CA 1
ATOM 575 C C . VAL A 1 71 ? -2.564 4.398 -12.026 1.00 94.38 71 VAL A C 1
ATOM 577 O O . VAL A 1 71 ? -2.905 5.018 -11.023 1.00 94.38 71 VAL A O 1
ATOM 580 N N . PHE A 1 72 ? -3.047 3.180 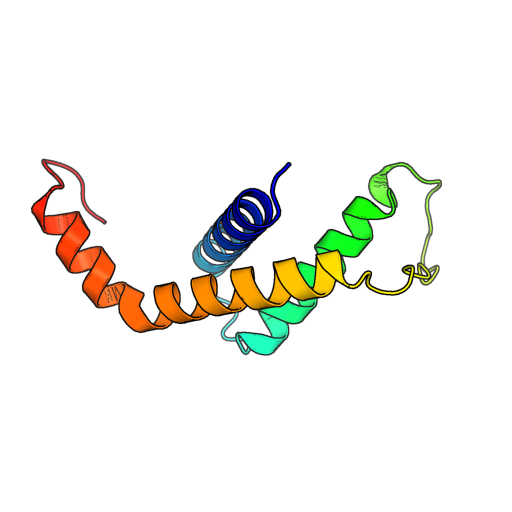-12.295 1.00 94.88 72 PHE A N 1
ATOM 581 C CA . PHE A 1 72 ? -4.103 2.575 -11.479 1.00 94.88 72 PHE A CA 1
ATOM 582 C C . PHE A 1 72 ? -3.661 2.309 -10.031 1.00 94.88 72 PHE A C 1
ATOM 584 O O . PHE A 1 72 ? -4.444 2.486 -9.097 1.00 94.88 72 PHE A O 1
ATOM 591 N N . ALA A 1 73 ? -2.428 1.838 -9.837 1.00 95.56 73 ALA A N 1
ATOM 592 C CA . ALA A 1 73 ? -1.889 1.564 -8.512 1.00 95.56 73 ALA A CA 1
ATOM 593 C C . ALA A 1 73 ? -1.685 2.859 -7.714 1.00 95.56 73 ALA A C 1
ATOM 595 O O . ALA A 1 73 ? -2.078 2.914 -6.552 1.00 95.56 73 ALA A O 1
ATOM 596 N N . GLU A 1 74 ? -1.129 3.904 -8.332 1.00 95.38 74 GLU A N 1
ATOM 597 C CA . GLU A 1 74 ? -0.920 5.203 -7.683 1.00 95.38 74 GLU A CA 1
ATOM 598 C C . GLU A 1 74 ? -2.237 5.862 -7.265 1.00 95.38 74 GLU A C 1
ATOM 600 O O . GLU A 1 74 ? -2.331 6.352 -6.139 1.00 95.38 74 GLU A O 1
ATOM 605 N N . ASP A 1 75 ? -3.270 5.809 -8.111 1.00 95.81 75 ASP A N 1
ATOM 606 C CA . ASP A 1 75 ? -4.604 6.315 -7.769 1.00 95.81 75 ASP A CA 1
ATOM 607 C C . ASP A 1 75 ? -5.181 5.594 -6.540 1.00 95.81 75 ASP A C 1
ATOM 609 O O . ASP A 1 75 ? -5.742 6.224 -5.638 1.00 95.81 75 ASP A O 1
ATOM 613 N N . LEU A 1 76 ? -5.009 4.268 -6.467 1.00 95.81 76 LEU A N 1
ATOM 614 C CA . LEU A 1 76 ? -5.467 3.475 -5.327 1.00 95.81 76 LEU A CA 1
ATOM 615 C C . LEU A 1 76 ? -4.686 3.815 -4.051 1.00 95.81 76 LEU A C 1
ATOM 617 O O . LEU A 1 76 ? -5.295 3.989 -2.997 1.00 95.81 76 LEU A O 1
ATOM 621 N N . ILE A 1 77 ? -3.359 3.932 -4.144 1.00 94.75 77 ILE A N 1
ATOM 622 C CA . ILE A 1 77 ? -2.482 4.281 -3.018 1.00 94.75 77 ILE A CA 1
ATOM 623 C C . ILE A 1 77 ? -2.862 5.654 -2.459 1.00 94.75 77 ILE A C 1
ATOM 625 O O . ILE A 1 77 ? -3.092 5.777 -1.257 1.00 94.75 77 ILE A O 1
ATOM 629 N N . ARG A 1 78 ? -2.979 6.675 -3.320 1.00 94.56 78 ARG A N 1
ATOM 630 C CA . ARG A 1 78 ? -3.357 8.036 -2.907 1.00 94.56 78 ARG A CA 1
ATOM 631 C C . ARG A 1 78 ? -4.716 8.043 -2.222 1.00 94.56 78 ARG A C 1
ATOM 633 O O . ARG A 1 78 ? -4.831 8.546 -1.109 1.00 94.56 78 ARG A O 1
ATOM 640 N N . GLY A 1 79 ? -5.713 7.395 -2.827 1.00 95.38 79 GLY A N 1
ATOM 641 C CA . GLY A 1 79 ? -7.053 7.312 -2.251 1.00 95.38 79 GLY A CA 1
ATOM 642 C C . GLY A 1 79 ? -7.094 6.614 -0.886 1.00 95.38 79 GLY A C 1
ATOM 643 O O . GLY A 1 79 ? -7.864 7.026 -0.018 1.00 95.38 79 GLY A O 1
ATOM 644 N N . VAL A 1 80 ? -6.269 5.582 -0.673 1.00 94.62 80 VAL A N 1
ATOM 645 C CA . VAL A 1 80 ? -6.157 4.900 0.627 1.00 94.62 80 VAL A CA 1
ATOM 646 C C . VAL A 1 80 ? -5.469 5.786 1.660 1.00 94.62 80 VAL A C 1
ATOM 648 O O . VAL A 1 80 ? -5.965 5.879 2.779 1.00 94.62 80 VAL A O 1
ATOM 651 N N . LEU A 1 81 ? -4.373 6.461 1.305 1.00 92.12 81 LEU A N 1
ATOM 652 C CA . LEU A 1 81 ? -3.641 7.331 2.230 1.00 92.12 81 LEU A CA 1
ATOM 653 C C . LEU A 1 81 ? -4.471 8.554 2.647 1.00 92.12 81 LEU A C 1
ATOM 655 O O . LEU A 1 81 ? -4.555 8.856 3.837 1.00 92.12 81 LEU A O 1
ATOM 659 N N . GLU A 1 82 ? -5.150 9.206 1.701 1.00 93.81 82 GLU A N 1
ATOM 660 C CA . GLU A 1 82 ? -6.042 10.344 1.973 1.00 93.81 82 GLU A CA 1
ATOM 661 C C . GLU A 1 82 ? -7.192 9.961 2.909 1.00 93.81 82 GLU A C 1
ATOM 663 O O . GLU A 1 82 ? -7.561 10.718 3.807 1.00 93.81 82 GLU A O 1
ATOM 668 N N . LYS A 1 83 ? -7.751 8.761 2.720 1.00 95.25 83 LYS A N 1
ATOM 669 C CA . LYS A 1 83 ? -8.904 8.269 3.483 1.00 95.25 83 LYS A CA 1
ATOM 670 C C . LYS A 1 83 ? -8.519 7.310 4.603 1.00 95.25 83 LYS A C 1
ATOM 672 O O . LYS A 1 83 ? -9.417 6.682 5.162 1.00 95.25 83 LYS A O 1
ATOM 677 N N . LYS A 1 84 ? -7.233 7.213 4.971 1.00 91.69 84 LYS A N 1
ATOM 678 C CA . LYS A 1 84 ? -6.728 6.231 5.951 1.00 91.69 84 LYS A CA 1
ATOM 679 C C . LYS A 1 84 ? -7.546 6.275 7.242 1.00 91.69 84 LYS A C 1
ATOM 681 O O . LYS A 1 84 ? -8.168 5.289 7.611 1.00 91.69 84 LYS A O 1
ATOM 686 N N . LYS A 1 85 ? -7.706 7.471 7.821 1.00 92.69 85 LYS A N 1
ATOM 687 C CA . LYS A 1 85 ? -8.491 7.683 9.051 1.00 92.69 85 LYS A CA 1
ATOM 688 C C . LYS A 1 85 ? -9.951 7.228 8.927 1.00 92.69 85 LYS A C 1
ATOM 690 O O . LYS A 1 85 ? -10.494 6.630 9.850 1.00 92.69 85 LYS A O 1
ATOM 695 N N . GLU A 1 86 ? -10.609 7.509 7.802 1.00 95.25 86 GLU A N 1
ATOM 696 C CA . GLU A 1 86 ? -12.003 7.095 7.583 1.00 95.25 86 GLU A CA 1
ATOM 697 C C . GLU A 1 86 ? -12.136 5.580 7.397 1.00 95.25 86 GLU A C 1
ATOM 699 O O . GLU A 1 86 ? -13.135 4.987 7.817 1.00 95.25 86 GLU A O 1
ATOM 704 N N . LEU A 1 87 ? -11.154 4.962 6.737 1.00 93.94 87 LEU A N 1
ATOM 705 C CA . LEU A 1 87 ? -11.084 3.519 6.543 1.00 93.94 87 LEU A CA 1
ATOM 706 C C . LEU A 1 87 ? -10.852 2.815 7.879 1.00 93.94 87 LEU A C 1
ATOM 708 O O . LEU A 1 87 ? -11.619 1.912 8.203 1.00 93.94 87 LEU A O 1
ATOM 712 N N . ASP A 1 88 ? -9.905 3.287 8.687 1.00 93.12 88 ASP A N 1
ATOM 713 C CA . ASP A 1 88 ? -9.596 2.722 10.004 1.00 93.12 88 ASP A CA 1
ATOM 714 C C . ASP A 1 88 ? -10.820 2.780 10.929 1.00 93.12 88 ASP A C 1
ATOM 716 O O . ASP A 1 88 ? -11.207 1.770 11.515 1.00 93.12 88 ASP A O 1
ATOM 720 N N . LEU A 1 89 ? -11.537 3.912 10.961 1.00 93.25 89 LEU A N 1
ATOM 721 C CA . LEU A 1 89 ? -12.793 4.041 11.715 1.00 93.25 89 LEU A CA 1
ATOM 722 C C . LEU A 1 89 ? -13.882 3.071 11.237 1.00 93.25 89 LEU A C 1
ATOM 724 O O . LEU A 1 89 ? -14.687 2.587 12.035 1.00 93.25 89 LEU A O 1
ATOM 728 N N . LYS A 1 90 ? -13.962 2.796 9.930 1.00 93.81 90 LYS A N 1
ATOM 729 C CA . LYS A 1 90 ? -14.907 1.805 9.395 1.00 93.81 90 LYS A CA 1
ATOM 730 C C . LYS A 1 90 ? -14.484 0.384 9.749 1.00 93.81 90 LYS A C 1
ATOM 732 O O . LYS A 1 90 ? -15.362 -0.416 10.058 1.00 93.81 90 LYS A O 1
ATOM 737 N N . LEU A 1 91 ? -13.188 0.080 9.717 1.00 92.25 91 LEU A N 1
ATOM 738 C CA . LEU A 1 91 ? -12.645 -1.228 10.080 1.00 92.25 91 LEU A CA 1
ATOM 739 C C . LEU A 1 91 ? -12.867 -1.518 11.568 1.00 92.25 91 LEU A C 1
ATOM 741 O O . LEU A 1 91 ? -13.398 -2.577 11.898 1.00 92.25 91 LEU A O 1
ATOM 745 N N . GLN A 1 92 ? -12.601 -0.546 12.445 1.00 92.19 92 GLN A N 1
ATOM 746 C CA . GLN A 1 92 ? -12.818 -0.656 13.893 1.00 92.19 92 GLN A CA 1
ATOM 747 C C . GLN A 1 92 ? -14.252 -1.061 14.267 1.00 92.19 92 GLN A C 1
ATOM 749 O O . GLN A 1 92 ? -14.439 -1.835 15.199 1.00 92.19 92 GLN A O 1
ATOM 754 N N . LYS A 1 93 ? -15.276 -0.634 13.510 1.00 92.06 93 LYS A N 1
ATOM 755 C CA . LYS A 1 93 ? -16.679 -1.041 13.753 1.00 92.06 93 LYS A CA 1
ATOM 756 C C . LYS A 1 93 ? -16.916 -2.548 13.642 1.00 92.06 93 LYS A C 1
ATOM 758 O O . LYS A 1 93 ? -17.890 -3.049 14.201 1.00 92.06 93 LYS A O 1
ATOM 763 N N . TYR A 1 94 ? -16.079 -3.251 12.886 1.00 93.06 94 TYR A N 1
ATOM 764 C CA . TYR A 1 94 ? -16.204 -4.687 12.645 1.00 93.06 94 TYR A CA 1
ATOM 765 C C . TYR A 1 94 ? -15.158 -5.516 13.397 1.00 93.06 94 TYR A C 1
ATOM 767 O O . TYR A 1 94 ? -15.288 -6.741 13.445 1.00 93.06 94 TYR A O 1
ATOM 775 N N . LEU A 1 95 ? -14.156 -4.879 14.008 1.00 91.38 95 LEU A N 1
ATOM 776 C CA . LEU A 1 95 ? -13.168 -5.559 14.837 1.00 91.38 95 LEU 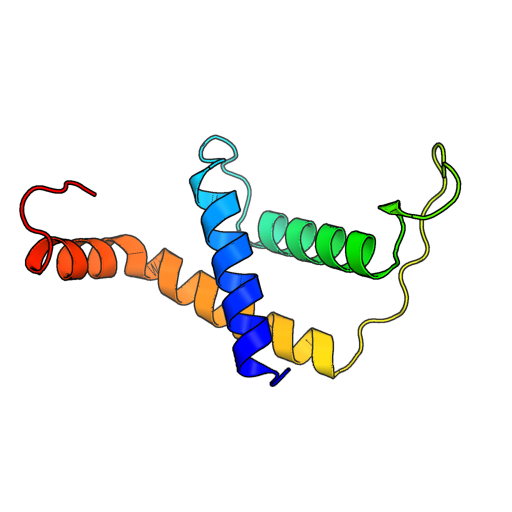A CA 1
ATOM 777 C C . LEU A 1 95 ? -13.775 -5.923 16.197 1.00 91.38 95 LEU A C 1
ATOM 779 O O . LEU A 1 95 ? -14.420 -5.112 16.857 1.00 91.38 95 LEU A O 1
ATOM 783 N N . ARG A 1 96 ? -13.576 -7.172 16.625 1.00 87.44 96 ARG A N 1
ATOM 784 C CA . ARG A 1 96 ? -13.918 -7.636 17.976 1.00 87.44 96 ARG A CA 1
ATOM 785 C C . ARG A 1 96 ? -12.655 -8.172 18.625 1.00 87.44 96 ARG A C 1
ATOM 787 O O . ARG A 1 96 ? -12.140 -9.177 18.148 1.00 87.44 96 ARG A O 1
ATOM 794 N N . ASN A 1 97 ? -12.213 -7.552 19.718 1.00 89.31 97 ASN A N 1
ATOM 795 C CA . ASN A 1 97 ? -11.024 -7.932 20.500 1.00 89.31 97 ASN A CA 1
ATOM 796 C C . ASN A 1 97 ? -9.666 -7.683 19.811 1.00 89.31 97 ASN A C 1
ATOM 798 O O . ASN A 1 97 ? -8.675 -8.282 20.217 1.00 89.31 97 ASN A O 1
ATOM 802 N N . TRP A 1 98 ? -9.620 -6.849 18.770 1.00 87.19 98 TRP A N 1
ATOM 803 C CA . TRP A 1 98 ? -8.387 -6.467 18.078 1.00 87.19 98 TRP A CA 1
ATOM 804 C C . TRP A 1 98 ? -8.363 -4.952 17.929 1.00 87.19 98 TRP A C 1
ATOM 806 O O . TRP A 1 98 ? -9.355 -4.377 17.475 1.00 87.19 98 TRP A O 1
ATOM 816 N N . ASP A 1 99 ? -7.235 -4.351 18.295 1.00 80.50 99 ASP A N 1
ATOM 817 C CA . ASP A 1 99 ? -6.965 -2.935 18.076 1.00 80.50 99 ASP A CA 1
ATOM 818 C C . ASP A 1 99 ? -6.192 -2.748 16.767 1.00 80.50 99 ASP A C 1
ATOM 820 O O . ASP A 1 99 ? -5.570 -3.684 16.253 1.00 80.50 99 ASP A O 1
ATOM 824 N N . LEU A 1 100 ? -6.297 -1.540 16.218 1.00 77.06 100 LEU A N 1
ATOM 825 C CA . LEU A 1 100 ? -5.754 -1.134 14.925 1.00 77.06 100 LEU A CA 1
ATOM 826 C C . LEU A 1 100 ? -4.833 0.068 15.135 1.00 77.06 100 LEU A C 1
ATOM 828 O O . LEU A 1 100 ? -5.262 0.986 15.874 1.00 77.06 100 LEU A O 1
#

Foldseek 3Di:
DDLLVLLVVLLVVLVVVCVVPVPPPDDPVVSLVVSLVVVQCVVVVVVVDDDPDPDDDDRDDDDPSNVSSSVSNVVVNVVCVVCVVVVLVVVVVVDDPDDD

Sequence (100 aa):
MGLRREARERAVQFLFQYDLNPGEEKDLAVNLNQFWHTHRLSESGYEKGNATWGGEIELSDTTTRDASIRVFAEDLIRGVLEKKKELDLKLQKYLRNWDL